Protein AF-A0A7C7FLW4-F1 (afdb_monomer)

Secondary structure (DSSP, 8-state):
--HHHHHHHHHHHHHHHHHHHHHHHHHHHHHHHHHHHHHHHHH--S-HHHHHHHHHHHHHHHHHHHHHTTS--HHHHHHHHHHIIIIIHHHHIIIIIGGGSSS--SS-HHHHHHHHHHHHHHHHHHHHS--------HHHHHHHHHHHHHHHT------

pLDDT: mean 79.93, std 14.04, range [42.31, 95.88]

Structure (mmCIF, N/CA/C/O backbone):
data_AF-A0A7C7FLW4-F1
#
_entry.id   AF-A0A7C7FLW4-F1
#
loop_
_atom_site.group_PDB
_atom_site.id
_atom_site.type_symbol
_atom_site.label_atom_id
_atom_site.label_alt_id
_atom_site.label_comp_id
_atom_site.label_asym_id
_atom_site.label_entity_id
_atom_site.label_seq_id
_atom_site.pdbx_PDB_ins_code
_atom_site.Cartn_x
_atom_site.Cartn_y
_atom_site.Cartn_z
_atom_site.occupancy
_atom_site.B_iso_or_equiv
_atom_site.auth_seq_id
_atom_site.auth_comp_id
_atom_site.auth_asym_id
_atom_site.auth_atom_id
_atom_site.pdbx_PDB_model_num
ATOM 1 N N . MET A 1 1 ? -30.367 21.332 40.350 1.00 50.75 1 MET A N 1
ATOM 2 C CA . MET A 1 1 ? -30.824 20.395 39.294 1.00 50.75 1 MET A CA 1
ATOM 3 C C . MET A 1 1 ? -30.556 20.899 37.856 1.00 50.75 1 MET A C 1
ATOM 5 O O . MET A 1 1 ? -31.100 20.321 36.930 1.00 50.75 1 MET A O 1
ATOM 9 N N . SER A 1 2 ? -29.684 21.900 37.614 1.00 54.72 2 SER A N 1
ATOM 10 C CA . SER A 1 2 ? -29.463 22.492 36.267 1.00 54.72 2 SER A CA 1
ATOM 11 C C . SER A 1 2 ? -28.078 22.248 35.635 1.00 54.72 2 SER A C 1
ATOM 13 O O . SER A 1 2 ? -27.906 22.480 34.443 1.00 54.72 2 SER A O 1
ATOM 15 N N . VAL A 1 3 ? -27.094 21.730 36.380 1.00 55.59 3 VAL A N 1
ATOM 16 C CA . VAL A 1 3 ? -25.702 21.577 35.890 1.00 55.59 3 VAL A CA 1
ATOM 17 C C . VAL A 1 3 ? -25.542 20.401 34.906 1.00 55.59 3 VAL A C 1
ATOM 19 O O . VAL A 1 3 ? -24.670 20.409 34.042 1.00 55.59 3 VAL A O 1
ATOM 22 N N . PHE A 1 4 ? -26.434 19.407 34.962 1.00 53.62 4 PHE A N 1
ATOM 23 C CA . PHE A 1 4 ? -26.351 18.202 34.125 1.00 53.62 4 PHE A CA 1
ATOM 24 C C . PHE A 1 4 ? -26.768 18.428 32.653 1.00 53.62 4 PHE A C 1
ATOM 26 O O . PHE A 1 4 ? -26.371 17.662 31.776 1.00 53.62 4 PHE A O 1
ATOM 33 N N . GLY A 1 5 ? -27.543 19.483 32.363 1.00 55.75 5 GLY A N 1
ATOM 34 C CA . GLY A 1 5 ? -28.019 19.806 31.010 1.00 55.75 5 GLY A CA 1
ATOM 35 C C . GLY A 1 5 ? -26.999 20.559 30.146 1.00 55.75 5 GLY A C 1
ATOM 36 O O . GLY A 1 5 ? -26.876 20.276 28.954 1.00 55.75 5 GLY A O 1
ATOM 37 N N . MET A 1 6 ? -26.210 21.464 30.743 1.00 53.12 6 MET A N 1
ATOM 38 C CA . MET A 1 6 ? -25.204 22.255 30.013 1.00 53.12 6 MET A CA 1
ATOM 39 C C . MET A 1 6 ? -24.022 21.406 29.518 1.00 53.12 6 MET A C 1
ATOM 41 O O . MET A 1 6 ? -23.530 21.636 28.414 1.00 53.12 6 MET A O 1
ATOM 45 N N . ASN A 1 7 ? -23.626 20.362 30.257 1.00 55.28 7 ASN A N 1
ATOM 46 C CA . ASN A 1 7 ? -22.546 19.463 29.829 1.00 55.28 7 ASN A CA 1
ATOM 47 C C . ASN A 1 7 ? -22.904 18.639 28.582 1.00 55.28 7 ASN A C 1
ATOM 49 O O . ASN A 1 7 ? -22.047 18.425 27.725 1.00 55.28 7 ASN A O 1
ATOM 53 N N . LYS A 1 8 ? -24.169 18.221 28.421 1.00 56.94 8 LYS A N 1
ATOM 54 C CA . LYS A 1 8 ? -24.612 17.502 27.212 1.00 56.94 8 LYS A CA 1
ATOM 55 C C . LYS A 1 8 ? -24.652 18.401 25.977 1.00 56.94 8 LYS A C 1
ATOM 57 O O . LYS A 1 8 ? -24.309 17.935 24.897 1.00 56.94 8 LYS A O 1
ATOM 62 N N . LEU A 1 9 ? -25.032 19.671 26.125 1.00 56.62 9 LEU A N 1
ATOM 63 C CA . LEU A 1 9 ? -25.066 20.634 25.016 1.00 56.62 9 LEU A CA 1
ATOM 64 C C . LEU A 1 9 ? -23.656 21.037 24.559 1.00 56.62 9 LEU A C 1
ATOM 66 O O . LEU A 1 9 ? -23.399 21.092 23.358 1.00 56.62 9 LEU A O 1
ATOM 70 N N . SER A 1 10 ? -22.728 21.229 25.502 1.00 58.16 10 SER A N 1
ATOM 71 C CA . SER A 1 10 ? -21.319 21.518 25.199 1.00 58.16 10 SER A CA 1
ATOM 72 C C . SER A 1 10 ? -20.625 20.343 24.493 1.00 58.16 10 SER A C 1
ATOM 74 O O . SER A 1 10 ? -20.007 20.523 23.442 1.00 58.16 10 SER A O 1
ATOM 76 N N . ALA A 1 11 ? -20.824 19.111 24.980 1.00 60.06 11 ALA A N 1
ATOM 77 C CA . ALA A 1 11 ? -20.261 17.912 24.357 1.00 60.06 11 ALA A CA 1
ATOM 78 C C . ALA A 1 11 ? -20.814 17.655 22.942 1.00 60.06 11 ALA A C 1
ATOM 80 O O . ALA A 1 11 ? -20.062 17.275 22.046 1.00 60.06 11 ALA A O 1
ATOM 81 N N . ASN A 1 12 ? -22.109 17.904 22.707 1.00 59.12 12 ASN A N 1
ATOM 82 C CA . ASN A 1 12 ? -22.705 17.756 21.374 1.00 59.12 12 ASN A CA 1
ATOM 83 C C . ASN A 1 12 ? -22.219 18.828 20.386 1.00 59.12 12 ASN A C 1
ATOM 85 O O . ASN A 1 12 ? -22.060 18.544 19.199 1.00 59.12 12 ASN A O 1
ATOM 89 N N . SER A 1 13 ? -21.964 20.047 20.871 1.00 59.75 13 SER A N 1
ATOM 90 C CA . SER A 1 13 ? -21.397 21.134 20.067 1.00 59.75 13 SER A CA 1
ATOM 91 C C . SER A 1 13 ? -19.964 20.815 19.627 1.00 59.75 13 SER A C 1
ATOM 93 O O . SER A 1 13 ? -19.662 20.854 18.435 1.00 59.75 13 SER A O 1
ATOM 95 N N . ALA A 1 14 ? -19.108 20.377 20.557 1.00 60.50 14 ALA A N 1
ATOM 96 C CA . ALA A 1 14 ? -17.731 19.980 20.256 1.00 60.50 14 ALA A CA 1
ATOM 97 C C . ALA A 1 14 ? -17.662 18.802 19.264 1.00 60.50 14 ALA A C 1
ATOM 99 O O . ALA A 1 14 ? -16.849 18.804 18.339 1.00 60.50 14 ALA A O 1
ATOM 100 N N . ASN A 1 15 ? -18.564 17.825 19.400 1.00 59.69 15 ASN A N 1
ATOM 101 C CA . ASN A 1 15 ? -18.629 16.682 18.490 1.00 59.69 15 ASN A CA 1
ATOM 102 C C . ASN A 1 15 ? -19.110 17.088 17.079 1.00 59.69 15 ASN A C 1
ATOM 104 O O . ASN A 1 15 ? -18.602 16.590 16.077 1.00 59.69 15 ASN A O 1
ATOM 108 N N . ARG A 1 16 ? -20.041 18.050 16.973 1.00 58.16 16 ARG A N 1
ATOM 109 C CA . ARG A 1 16 ? -20.475 18.619 15.682 1.00 58.16 16 ARG A CA 1
ATOM 110 C C . ARG A 1 16 ? -19.356 19.368 14.957 1.00 58.16 16 ARG A C 1
ATOM 112 O O . ARG A 1 16 ? -19.230 19.214 13.746 1.00 58.16 16 ARG A O 1
ATOM 119 N N . ILE A 1 17 ? -18.542 20.143 15.671 1.00 60.94 17 ILE A N 1
ATOM 120 C CA . ILE A 1 17 ? -17.438 20.911 15.069 1.00 60.94 17 ILE A CA 1
ATOM 121 C C . ILE A 1 17 ? -16.367 19.966 14.504 1.00 60.94 17 ILE A C 1
ATOM 123 O O . ILE A 1 17 ? -15.956 20.128 13.356 1.00 60.94 17 ILE A O 1
ATOM 127 N N . ASN A 1 18 ? -15.993 18.924 15.252 1.00 60.72 18 ASN A N 1
ATOM 128 C CA . ASN A 1 18 ? -15.019 17.927 14.793 1.00 60.72 18 ASN A CA 1
ATOM 129 C C . ASN A 1 18 ? -15.511 17.129 13.576 1.00 60.72 18 ASN A C 1
ATOM 131 O O . ASN A 1 18 ? -14.738 16.865 12.655 1.00 60.72 18 ASN A O 1
ATOM 135 N N . ASN A 1 19 ? -16.800 16.783 13.538 1.00 59.59 19 ASN A N 1
ATOM 136 C CA . ASN A 1 19 ? -17.380 16.071 12.399 1.00 59.59 19 ASN A CA 1
ATOM 137 C C . ASN A 1 19 ? -17.448 16.957 11.148 1.00 59.59 19 ASN A C 1
ATOM 139 O O . ASN A 1 19 ? -17.111 16.498 10.062 1.00 59.59 19 ASN A O 1
ATOM 143 N N . ASN A 1 20 ? -17.795 18.237 11.290 1.00 60.22 20 ASN A N 1
ATOM 144 C CA . ASN A 1 20 ? -17.839 19.163 10.158 1.00 60.22 20 ASN A CA 1
ATOM 145 C C . ASN A 1 20 ? -16.441 19.460 9.593 1.00 60.22 20 ASN A C 1
ATOM 147 O O . ASN A 1 20 ? -16.280 19.520 8.376 1.00 60.22 20 ASN A O 1
ATOM 151 N N . ALA A 1 21 ? -15.421 19.577 10.450 1.00 59.22 21 ALA A N 1
ATOM 152 C CA . ALA A 1 21 ? -14.033 19.735 10.013 1.00 59.22 21 ALA A CA 1
ATOM 153 C C . ALA A 1 21 ? -13.511 18.487 9.275 1.00 59.22 21 ALA A C 1
ATOM 155 O O . ALA A 1 21 ? -12.848 18.604 8.248 1.00 59.22 21 ALA A O 1
ATOM 156 N N . ALA A 1 22 ? -13.859 17.284 9.746 1.00 59.28 22 ALA A N 1
ATOM 157 C CA . ALA A 1 22 ? -13.489 16.039 9.073 1.00 59.28 22 ALA A CA 1
ATOM 158 C C . ALA A 1 22 ? -14.162 15.889 7.694 1.00 59.28 22 ALA A C 1
ATOM 160 O O . ALA A 1 22 ? -13.523 15.448 6.741 1.00 59.28 22 ALA A O 1
ATOM 161 N N . VAL A 1 23 ? -15.431 16.296 7.567 1.00 60.75 23 VAL A N 1
ATOM 162 C CA . VAL A 1 23 ? -16.173 16.259 6.294 1.00 60.75 23 VAL A CA 1
ATOM 163 C C . VAL A 1 23 ? -15.658 17.306 5.300 1.00 60.75 23 VAL A C 1
ATOM 165 O O . VAL A 1 23 ? -15.606 17.029 4.105 1.00 60.75 23 VAL A O 1
ATOM 168 N N . ALA A 1 24 ? -15.208 18.471 5.772 1.00 61.59 24 ALA A N 1
ATOM 169 C CA . ALA A 1 24 ? -14.647 19.515 4.914 1.00 61.59 24 ALA A CA 1
ATOM 170 C C . ALA A 1 24 ? -13.282 19.144 4.295 1.00 61.59 24 ALA A C 1
ATOM 172 O O . ALA A 1 24 ? -12.973 19.589 3.192 1.00 61.59 24 ALA A O 1
ATOM 173 N N . ASN A 1 25 ? -12.486 18.297 4.958 1.00 66.56 25 ASN A N 1
ATOM 174 C CA . ASN A 1 25 ? -11.151 17.904 4.480 1.00 66.56 25 ASN A CA 1
ATOM 175 C C . ASN A 1 25 ? -11.168 16.727 3.482 1.00 66.56 25 ASN A C 1
ATOM 177 O O . ASN A 1 25 ? -10.236 16.571 2.693 1.00 66.56 25 ASN A O 1
ATOM 181 N N . LEU A 1 26 ? -12.240 15.927 3.466 1.00 69.56 26 LEU A N 1
ATOM 182 C CA . LEU A 1 26 ? -12.446 14.818 2.523 1.00 69.56 26 LEU A CA 1
ATOM 183 C C . LEU A 1 26 ? -12.359 15.216 1.031 1.00 69.56 26 LEU A C 1
ATOM 185 O O . LEU A 1 26 ? -11.622 14.549 0.299 1.00 69.56 26 LEU A O 1
ATOM 189 N N . PRO A 1 27 ? -13.037 16.280 0.544 1.00 80.50 27 PRO A N 1
ATOM 190 C CA . PRO A 1 27 ? -12.949 16.673 -0.864 1.00 80.50 27 PRO A CA 1
ATOM 191 C C . PRO A 1 27 ? -11.551 17.168 -1.256 1.00 80.50 27 PRO A C 1
ATOM 193 O O . PRO A 1 27 ? -11.107 16.912 -2.373 1.00 80.50 27 PRO A O 1
ATOM 196 N N . LEU A 1 28 ? -10.826 17.818 -0.339 1.00 83.56 28 LEU A N 1
ATOM 197 C CA . LEU A 1 28 ? -9.469 18.304 -0.598 1.00 83.56 28 LEU A CA 1
ATOM 198 C C . LEU A 1 28 ? -8.473 17.144 -0.749 1.00 83.56 28 LEU A C 1
ATOM 200 O O . LEU A 1 28 ? -7.709 17.113 -1.711 1.00 83.56 28 LEU A O 1
ATOM 204 N N . ILE A 1 29 ? -8.509 16.162 0.158 1.00 82.62 29 ILE A N 1
ATOM 205 C CA . ILE A 1 29 ? -7.649 14.968 0.085 1.00 82.62 29 ILE A CA 1
ATOM 206 C C . ILE A 1 29 ? -7.949 14.170 -1.193 1.00 82.62 29 ILE A C 1
ATOM 208 O O . ILE A 1 29 ? -7.025 13.711 -1.870 1.00 82.62 29 ILE A O 1
ATOM 212 N N . SER A 1 30 ? -9.228 14.047 -1.563 1.00 85.00 30 SER A N 1
ATOM 213 C CA . SER A 1 30 ? -9.637 13.394 -2.812 1.00 85.00 30 SER A CA 1
ATOM 214 C C . SER A 1 30 ? -9.130 14.134 -4.053 1.00 85.00 30 SER A C 1
ATOM 216 O O . SER A 1 30 ? -8.755 13.498 -5.034 1.00 85.00 30 SER A O 1
ATOM 218 N N . LEU A 1 31 ? -9.101 15.468 -4.028 1.00 87.81 31 LEU A N 1
ATOM 219 C CA . LEU A 1 31 ? -8.584 16.264 -5.139 1.00 87.81 31 LEU A CA 1
ATOM 220 C C . LEU A 1 31 ? -7.065 16.111 -5.275 1.00 87.81 31 LEU A C 1
ATOM 222 O O . LEU A 1 31 ? -6.568 15.879 -6.374 1.00 87.81 31 LEU A O 1
ATOM 226 N N . ILE A 1 32 ? -6.329 16.186 -4.163 1.00 87.81 32 ILE A N 1
ATOM 227 C CA . ILE A 1 32 ? -4.866 16.026 -4.150 1.00 87.81 32 ILE A CA 1
ATOM 228 C C . ILE A 1 32 ? -4.474 14.638 -4.668 1.00 87.81 32 ILE A C 1
ATOM 230 O O . ILE A 1 32 ? -3.596 14.525 -5.520 1.00 87.81 32 ILE A O 1
ATOM 234 N N . THR A 1 33 ? -5.147 13.584 -4.198 1.00 87.94 33 THR A N 1
ATOM 235 C CA . THR A 1 33 ? -4.895 12.209 -4.663 1.00 87.94 33 THR A CA 1
ATOM 236 C C . THR A 1 33 ? -5.197 12.028 -6.148 1.00 87.94 33 THR A C 1
ATOM 238 O O . THR A 1 33 ? -4.412 11.378 -6.841 1.00 87.94 33 THR A O 1
ATOM 241 N N . LEU A 1 34 ? -6.279 12.624 -6.658 1.00 89.94 34 LEU A N 1
ATOM 242 C CA . LEU A 1 34 ? -6.622 12.588 -8.081 1.00 89.94 34 LEU A CA 1
ATOM 243 C C . LEU A 1 34 ? -5.553 13.278 -8.938 1.00 89.94 34 LEU A C 1
ATOM 245 O O . LEU A 1 34 ? -5.068 12.688 -9.902 1.00 89.94 34 LEU A O 1
ATOM 249 N N . LEU A 1 35 ? -5.162 14.503 -8.573 1.00 90.31 35 LEU A N 1
ATOM 250 C CA . LEU A 1 35 ? -4.159 15.277 -9.309 1.00 90.31 35 LEU A CA 1
ATOM 251 C C . LEU A 1 35 ? -2.796 14.584 -9.299 1.00 90.31 35 LEU A C 1
ATOM 253 O O . LEU A 1 35 ? -2.139 14.497 -10.334 1.00 90.31 35 LEU A O 1
ATOM 257 N N . PHE A 1 36 ? -2.397 14.040 -8.150 1.00 89.75 36 PHE A N 1
ATOM 258 C CA . PHE A 1 36 ? -1.156 13.288 -8.022 1.00 89.75 36 PHE A CA 1
ATOM 259 C C . PHE A 1 36 ? -1.167 12.007 -8.869 1.00 89.75 36 PHE A C 1
ATOM 261 O O . PHE A 1 36 ? -0.200 11.719 -9.571 1.00 89.75 36 PHE A O 1
ATOM 268 N N . SER A 1 37 ? -2.281 11.268 -8.863 1.00 89.19 37 SER A N 1
ATOM 269 C CA . SER A 1 37 ? -2.431 10.053 -9.677 1.00 89.19 37 SER A CA 1
ATOM 270 C C . SER A 1 37 ? -2.382 10.363 -11.172 1.00 89.19 37 SER A C 1
ATOM 272 O O . SER A 1 37 ? -1.719 9.651 -11.922 1.00 89.19 37 SER A O 1
ATOM 274 N N . LEU A 1 38 ? -3.031 11.449 -11.605 1.00 89.56 38 LEU A N 1
ATOM 275 C CA . LEU A 1 38 ? -2.989 11.912 -12.992 1.00 89.56 38 LEU A CA 1
ATOM 276 C C . LEU A 1 38 ? -1.566 12.302 -13.407 1.00 89.56 38 LEU A C 1
ATOM 278 O O . LEU A 1 38 ? -1.117 11.927 -14.488 1.00 89.56 38 LEU A O 1
ATOM 282 N N . TRP A 1 39 ? -0.843 13.013 -12.538 1.00 91.56 39 TRP A N 1
ATOM 283 C CA . TRP A 1 39 ? 0.542 13.401 -12.790 1.00 91.56 39 TRP A CA 1
ATOM 284 C C . TRP A 1 39 ? 1.455 12.179 -12.960 1.00 91.56 39 TRP A C 1
ATOM 286 O O . TRP A 1 39 ? 2.166 12.091 -13.959 1.00 91.56 39 TRP A O 1
ATOM 296 N N . ILE A 1 40 ? 1.375 11.190 -12.061 1.00 88.62 40 ILE A N 1
ATOM 297 C CA . ILE A 1 40 ? 2.135 9.936 -12.208 1.00 88.62 40 ILE A CA 1
ATOM 298 C C . ILE A 1 40 ? 1.776 9.228 -13.515 1.00 88.62 40 ILE A C 1
ATOM 300 O O . ILE A 1 40 ? 2.653 8.728 -14.217 1.00 88.62 40 ILE A O 1
ATOM 304 N N . PHE A 1 41 ? 0.489 9.169 -13.856 1.00 88.25 41 PHE A N 1
ATOM 305 C CA . PHE A 1 41 ? 0.049 8.440 -15.038 1.00 88.25 41 PHE A CA 1
ATOM 306 C C . PHE A 1 41 ? 0.600 9.044 -16.334 1.00 88.25 41 PHE A C 1
ATOM 308 O O . PHE A 1 41 ? 1.022 8.290 -17.210 1.00 88.25 41 PHE A O 1
ATOM 315 N N . LEU A 1 42 ? 0.624 10.378 -16.428 1.00 86.56 42 LEU A N 1
ATOM 316 C CA . LEU A 1 42 ? 1.023 11.110 -17.631 1.00 86.56 42 LEU A CA 1
ATOM 317 C C . LEU A 1 42 ? 2.538 11.292 -17.784 1.00 86.56 42 LEU A C 1
ATOM 319 O O . LEU A 1 42 ? 3.020 11.297 -18.911 1.00 86.56 42 LEU A O 1
ATOM 323 N N . PHE A 1 43 ? 3.276 11.474 -16.685 1.00 88.12 43 PHE A N 1
ATOM 324 C CA . PHE A 1 43 ? 4.677 11.916 -16.746 1.00 88.12 43 PHE A CA 1
ATOM 325 C C . PHE A 1 43 ? 5.704 10.849 -16.369 1.00 88.12 43 PHE A C 1
ATOM 327 O O . PHE A 1 43 ? 6.892 11.054 -16.604 1.00 88.12 43 PHE A O 1
ATOM 334 N N . VAL A 1 44 ? 5.281 9.727 -15.785 1.00 86.12 44 VAL A N 1
ATOM 335 C CA . VAL A 1 44 ? 6.197 8.683 -15.313 1.00 86.12 44 VAL A CA 1
ATOM 336 C C . VAL A 1 44 ? 6.064 7.460 -16.211 1.00 86.12 44 VAL A C 1
ATOM 338 O O . VAL A 1 44 ? 5.011 6.827 -16.225 1.00 86.12 44 VAL A O 1
ATOM 341 N N . ASP A 1 45 ? 7.112 7.114 -16.956 1.00 86.81 45 ASP A N 1
ATOM 342 C CA . ASP A 1 45 ? 7.125 5.945 -17.843 1.00 86.81 45 ASP A CA 1
ATOM 343 C C . ASP A 1 45 ? 7.693 4.717 -17.120 1.00 86.81 45 ASP A C 1
ATOM 345 O O . ASP A 1 45 ? 8.861 4.372 -17.248 1.00 86.81 45 ASP A O 1
ATOM 349 N N . ILE A 1 46 ? 6.859 4.113 -16.272 1.00 87.75 46 ILE A N 1
ATOM 350 C CA . ILE A 1 46 ? 7.165 2.885 -15.525 1.00 87.75 46 ILE A CA 1
ATOM 351 C C . ILE A 1 46 ? 6.033 1.877 -15.696 1.00 87.75 46 ILE A C 1
ATOM 353 O O . ILE A 1 46 ? 4.936 2.223 -16.157 1.00 87.75 46 ILE A O 1
ATOM 357 N N . TYR A 1 47 ? 6.264 0.642 -15.254 1.00 89.94 47 TYR A N 1
ATOM 358 C CA . TYR A 1 47 ? 5.270 -0.418 -15.318 1.00 89.94 47 TYR A CA 1
ATOM 359 C C . TYR A 1 47 ? 3.937 -0.014 -14.661 1.00 89.94 47 TYR A C 1
ATOM 361 O O . TYR A 1 47 ? 3.886 0.588 -13.585 1.00 89.94 47 TYR A O 1
ATOM 369 N N . ILE A 1 48 ? 2.820 -0.336 -15.321 1.00 90.00 48 ILE A N 1
ATOM 370 C CA . ILE A 1 48 ? 1.488 0.158 -14.941 1.00 90.00 48 ILE A CA 1
ATOM 371 C C . ILE A 1 48 ? 1.081 -0.262 -13.521 1.00 90.00 48 ILE A C 1
ATOM 373 O O . ILE A 1 48 ? 0.490 0.527 -12.782 1.00 90.00 48 ILE A O 1
ATOM 377 N N . ILE A 1 49 ? 1.442 -1.479 -13.110 1.00 91.12 49 ILE A N 1
ATOM 378 C CA . ILE A 1 49 ? 1.115 -2.015 -11.784 1.00 91.12 49 ILE A CA 1
ATOM 379 C C . ILE A 1 49 ? 1.993 -1.357 -10.709 1.00 91.12 49 ILE A C 1
ATOM 381 O O . ILE A 1 49 ? 1.503 -1.057 -9.618 1.00 91.12 49 ILE A O 1
ATOM 385 N N . SER A 1 50 ? 3.232 -0.986 -11.042 1.00 92.06 50 SER A N 1
ATOM 386 C CA . SER A 1 50 ? 4.096 -0.166 -10.182 1.00 92.06 50 SER A CA 1
ATOM 387 C C . SER A 1 50 ? 3.472 1.201 -9.900 1.00 92.06 50 SER A C 1
ATOM 389 O O . SER A 1 50 ? 3.436 1.637 -8.746 1.00 92.06 50 SER A O 1
ATOM 391 N N . LYS A 1 51 ? 2.881 1.851 -10.918 1.00 92.56 51 LYS A N 1
ATOM 392 C CA . LYS A 1 51 ? 2.140 3.115 -10.733 1.00 92.56 51 LYS A CA 1
ATOM 393 C C . LYS A 1 51 ? 0.986 2.945 -9.745 1.00 92.56 51 LYS A C 1
ATOM 395 O O . LYS A 1 51 ? 0.825 3.772 -8.849 1.00 92.56 51 LYS A O 1
ATOM 400 N N . LEU A 1 52 ? 0.207 1.867 -9.872 1.00 91.62 52 LEU A N 1
ATOM 401 C CA . LEU A 1 52 ? -0.900 1.572 -8.954 1.00 91.62 52 LEU A CA 1
ATOM 402 C C . LEU A 1 52 ? -0.415 1.375 -7.515 1.00 91.62 52 LEU A C 1
ATOM 404 O O . LEU A 1 52 ? -1.020 1.914 -6.587 1.00 91.62 52 LEU A O 1
ATOM 408 N N . GLY A 1 53 ? 0.690 0.656 -7.323 1.00 92.56 53 GLY A N 1
ATOM 409 C CA . GLY A 1 53 ? 1.294 0.468 -6.007 1.00 92.56 53 GLY A CA 1
ATOM 410 C C . GLY A 1 53 ? 1.770 1.783 -5.373 1.00 92.56 53 GLY A C 1
ATOM 411 O O . GLY A 1 53 ? 1.516 2.024 -4.191 1.00 92.56 53 GLY A O 1
ATOM 412 N N . ILE A 1 54 ? 2.381 2.681 -6.155 1.00 92.69 54 ILE A N 1
ATOM 413 C CA . ILE A 1 54 ? 2.790 4.017 -5.684 1.00 92.69 54 ILE A CA 1
ATOM 414 C C . ILE A 1 54 ? 1.569 4.871 -5.323 1.00 92.69 54 ILE A C 1
ATOM 416 O O . ILE A 1 54 ? 1.544 5.493 -4.259 1.00 92.69 54 ILE A O 1
ATOM 420 N N . ILE A 1 55 ? 0.531 4.878 -6.164 1.00 92.06 55 ILE A N 1
ATOM 421 C CA . ILE A 1 55 ? -0.725 5.588 -5.883 1.00 92.06 55 ILE A CA 1
ATOM 422 C C . ILE A 1 55 ? -1.341 5.074 -4.575 1.00 92.06 55 ILE A C 1
ATOM 424 O O . ILE A 1 55 ? -1.714 5.868 -3.708 1.00 92.06 55 ILE A O 1
ATOM 428 N N . LEU A 1 56 ? -1.384 3.753 -4.383 1.00 92.00 56 LEU A N 1
ATOM 429 C CA . LEU A 1 56 ? -1.879 3.132 -3.155 1.00 92.00 56 LEU A CA 1
ATOM 430 C C . LEU A 1 56 ? -1.049 3.538 -1.925 1.00 92.00 56 LEU A C 1
ATOM 432 O O . LEU A 1 56 ? -1.615 3.788 -0.855 1.00 92.00 56 LEU A O 1
ATOM 436 N N . CYS A 1 57 ? 0.274 3.647 -2.074 1.00 94.12 57 CYS A N 1
ATOM 437 C CA . CYS A 1 57 ? 1.174 4.142 -1.032 1.00 94.12 57 CYS A CA 1
ATOM 438 C C . CYS A 1 57 ? 0.824 5.575 -0.627 1.00 94.12 57 CYS A C 1
ATOM 440 O O . CYS A 1 57 ? 0.684 5.854 0.563 1.00 94.12 57 CYS A O 1
ATOM 442 N N . VAL A 1 58 ? 0.612 6.472 -1.592 1.00 92.31 58 VAL A N 1
ATOM 443 C CA . VAL A 1 58 ? 0.262 7.874 -1.312 1.00 92.31 58 VAL A CA 1
ATOM 444 C C . VAL A 1 58 ? -1.119 8.005 -0.679 1.00 92.31 58 VAL A C 1
ATOM 446 O O . VAL A 1 58 ? -1.271 8.736 0.298 1.00 92.31 58 VAL A O 1
ATOM 449 N N . ILE A 1 59 ? -2.113 7.253 -1.157 1.00 91.31 59 ILE A N 1
ATOM 450 C CA . ILE A 1 59 ? -3.444 7.220 -0.533 1.00 91.31 59 ILE A CA 1
ATOM 451 C C . ILE A 1 59 ? -3.330 6.770 0.929 1.00 91.31 59 ILE A C 1
ATOM 453 O O . ILE A 1 59 ? -3.918 7.385 1.820 1.00 91.31 59 ILE A O 1
ATOM 457 N N . THR A 1 60 ? -2.547 5.723 1.194 1.00 92.12 60 THR A N 1
ATOM 458 C CA . THR A 1 60 ? -2.345 5.202 2.552 1.00 92.12 60 THR A CA 1
ATOM 459 C C . THR A 1 60 ? -1.586 6.199 3.428 1.00 92.12 60 THR A C 1
ATOM 461 O O . THR A 1 60 ? -1.970 6.397 4.578 1.00 92.12 60 THR A O 1
ATOM 464 N N . ALA A 1 61 ? -0.577 6.887 2.889 1.00 92.56 61 ALA A N 1
ATOM 465 C CA . ALA A 1 61 ? 0.168 7.930 3.592 1.00 92.56 61 ALA A CA 1
ATOM 466 C C . ALA A 1 61 ? -0.736 9.103 3.997 1.00 92.56 61 ALA A C 1
ATOM 468 O O . ALA A 1 61 ? -0.707 9.543 5.144 1.00 92.56 61 ALA A O 1
ATOM 469 N N . LEU A 1 62 ? -1.593 9.575 3.090 1.00 90.75 62 LEU A N 1
ATOM 470 C CA . LEU A 1 62 ? -2.531 10.661 3.383 1.00 90.75 62 LEU A CA 1
ATOM 471 C C . LEU A 1 62 ? -3.570 10.250 4.430 1.00 90.75 62 LEU A C 1
ATOM 473 O O . LEU A 1 62 ? -3.841 11.014 5.355 1.00 90.75 62 LEU A O 1
ATOM 477 N N . LYS A 1 63 ? -4.102 9.024 4.342 1.00 88.44 63 LYS A N 1
ATOM 478 C CA . LYS A 1 63 ? -4.995 8.476 5.376 1.00 88.44 63 LYS A CA 1
ATOM 479 C C . LYS A 1 63 ? -4.295 8.348 6.725 1.00 88.44 63 LYS A C 1
ATOM 481 O O . LYS A 1 63 ? -4.890 8.669 7.748 1.00 88.44 63 LYS A O 1
ATOM 486 N N . PHE A 1 64 ? -3.045 7.894 6.734 1.00 91.44 64 PHE A N 1
ATOM 487 C CA . PHE A 1 64 ? -2.236 7.817 7.944 1.00 91.44 64 PHE A CA 1
ATOM 488 C C . PHE A 1 64 ? -2.104 9.201 8.593 1.00 91.44 64 PHE A C 1
ATOM 490 O O . PHE A 1 64 ? -2.402 9.335 9.776 1.00 91.44 64 PHE A O 1
ATOM 497 N N . VAL A 1 65 ? -1.759 10.236 7.817 1.00 90.19 65 VAL A N 1
ATOM 498 C CA . VAL A 1 65 ? -1.620 11.620 8.305 1.00 90.19 65 VAL A CA 1
ATOM 499 C C . VAL A 1 65 ? -2.939 12.187 8.846 1.00 90.19 65 VAL A C 1
ATOM 501 O O . VAL A 1 65 ? -2.926 12.792 9.916 1.00 90.19 65 VAL A O 1
ATOM 504 N N . ASP A 1 66 ? -4.078 11.962 8.181 1.00 86.50 66 ASP A N 1
ATOM 505 C CA . ASP A 1 66 ? -5.391 12.443 8.663 1.00 86.50 66 ASP A CA 1
ATOM 506 C C . ASP A 1 66 ? -5.780 11.843 10.030 1.00 86.50 66 ASP A C 1
ATOM 508 O O . ASP A 1 66 ? -6.409 12.499 10.872 1.00 86.50 66 ASP A O 1
ATOM 512 N N . VAL A 1 67 ? -5.369 10.599 10.289 1.00 86.94 67 VAL A N 1
ATOM 513 C CA . VAL A 1 67 ? -5.659 9.903 11.551 1.00 86.94 67 VAL A CA 1
ATOM 514 C C . VAL A 1 67 ? -4.603 10.180 12.630 1.00 86.94 67 VAL A C 1
ATOM 516 O O . VAL A 1 67 ? -4.929 10.106 13.818 1.00 86.94 67 VAL A O 1
ATOM 519 N N . LEU A 1 68 ? -3.378 10.561 12.248 1.00 86.38 68 LEU A N 1
ATOM 520 C CA . LEU A 1 68 ? -2.216 10.715 13.135 1.00 86.38 68 LEU A CA 1
ATOM 521 C C . LEU A 1 68 ? -2.427 11.723 14.279 1.00 86.38 68 LEU A C 1
ATOM 523 O O . LEU A 1 68 ? -1.785 11.620 15.319 1.00 86.38 68 LEU A O 1
ATOM 527 N N . GLY A 1 69 ? -3.357 12.668 14.127 1.00 80.69 69 GLY A N 1
ATOM 528 C CA . GLY A 1 69 ? -3.717 13.620 15.185 1.00 80.69 69 GLY A CA 1
ATOM 529 C C . GLY A 1 69 ? -4.777 13.131 16.181 1.00 80.69 69 GLY A C 1
ATOM 530 O O . GLY A 1 69 ? -5.006 13.790 17.191 1.00 80.69 69 GLY A O 1
ATOM 531 N N . ARG A 1 70 ? -5.462 12.013 15.906 1.00 85.75 70 ARG A N 1
ATOM 532 C CA . ARG A 1 70 ? -6.637 11.556 16.678 1.00 85.75 70 ARG A CA 1
ATOM 533 C C . ARG A 1 70 ? -6.406 10.227 17.390 1.00 85.75 70 ARG A C 1
ATOM 535 O O . ARG A 1 70 ? -6.959 9.999 18.462 1.00 85.75 70 ARG A O 1
ATOM 542 N N . ALA A 1 71 ? -5.621 9.344 16.787 1.00 88.06 71 ALA A N 1
ATOM 543 C CA . ALA A 1 71 ? -5.271 8.037 17.326 1.00 88.06 71 ALA A CA 1
ATOM 544 C C . ALA A 1 71 ? -3.899 7.618 16.788 1.00 88.06 71 ALA A C 1
ATOM 546 O O . ALA A 1 71 ? -3.341 8.287 15.927 1.00 88.06 71 ALA A O 1
ATOM 547 N N . ILE A 1 72 ? -3.371 6.491 17.267 1.00 86.62 72 ILE A N 1
ATOM 548 C CA . ILE A 1 72 ? -2.220 5.836 16.639 1.00 86.62 72 ILE A CA 1
ATOM 549 C C . ILE A 1 72 ? -2.774 4.862 15.585 1.00 86.62 72 ILE A C 1
ATOM 551 O O . ILE A 1 72 ? -3.273 3.796 15.963 1.00 86.62 72 ILE A O 1
ATOM 555 N N . PRO A 1 73 ? -2.739 5.196 14.280 1.00 88.62 73 PRO A N 1
ATOM 556 C CA . PRO A 1 73 ? -3.260 4.335 13.220 1.00 88.62 73 PRO A CA 1
ATOM 557 C C . PRO A 1 73 ? -2.283 3.188 12.920 1.00 88.62 73 PRO A C 1
ATOM 559 O O . PRO A 1 73 ? -1.562 3.191 11.924 1.00 88.62 73 PRO A O 1
ATOM 562 N N . ILE A 1 74 ? -2.230 2.192 13.814 1.00 90.50 74 ILE A N 1
ATOM 563 C CA . ILE A 1 74 ? -1.307 1.046 13.705 1.00 90.50 74 ILE A CA 1
ATOM 564 C C . ILE A 1 74 ? -1.521 0.292 12.385 1.00 90.50 74 ILE A C 1
ATOM 566 O O . ILE A 1 74 ? -0.564 -0.188 11.784 1.00 90.50 74 ILE A O 1
ATOM 570 N N . ARG A 1 75 ? -2.770 0.196 11.912 1.00 90.06 75 ARG A N 1
ATOM 571 C CA . ARG A 1 75 ? -3.094 -0.548 10.689 1.00 90.06 75 ARG A CA 1
ATOM 572 C C . ARG A 1 75 ? -2.533 0.150 9.458 1.00 90.06 75 ARG A C 1
ATOM 574 O O . ARG A 1 75 ? -1.840 -0.469 8.661 1.00 90.06 75 ARG A O 1
ATOM 581 N N . GLU A 1 76 ? -2.800 1.443 9.338 1.00 91.50 76 GLU A N 1
ATOM 582 C CA . GLU A 1 76 ? -2.331 2.277 8.238 1.00 91.50 76 GLU A CA 1
ATOM 583 C C . GLU A 1 76 ? -0.804 2.380 8.253 1.00 91.50 76 GLU A C 1
A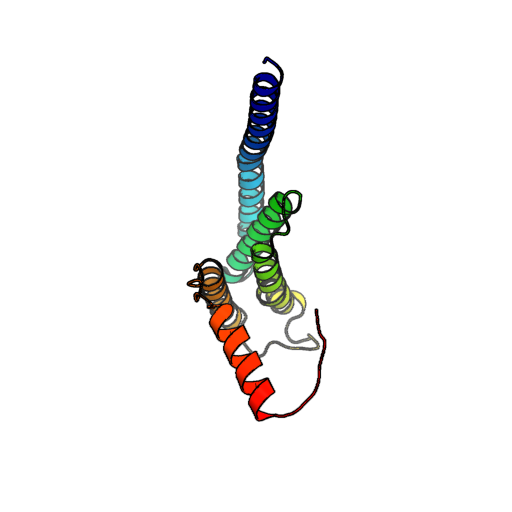TOM 585 O O . GLU A 1 76 ? -0.194 2.340 7.191 1.00 91.50 76 GLU A O 1
ATOM 590 N N . LEU A 1 77 ? -0.180 2.420 9.437 1.00 93.25 77 LEU A N 1
ATOM 591 C CA . LEU A 1 77 ? 1.276 2.397 9.577 1.00 93.25 77 LEU A CA 1
ATOM 592 C C . LEU A 1 77 ? 1.889 1.113 9.005 1.00 93.25 77 LEU A C 1
ATOM 594 O O . LEU A 1 77 ? 2.851 1.187 8.248 1.00 93.25 77 LEU A O 1
ATOM 598 N N . ILE A 1 78 ? 1.335 -0.058 9.341 1.00 93.75 78 ILE A N 1
ATOM 599 C CA . ILE A 1 78 ? 1.830 -1.345 8.826 1.00 93.75 78 ILE A CA 1
ATOM 600 C C . ILE A 1 78 ? 1.717 -1.381 7.301 1.00 93.75 78 ILE A C 1
ATOM 602 O O . ILE A 1 78 ? 2.687 -1.711 6.623 1.00 93.75 78 ILE A O 1
ATOM 606 N N . VAL A 1 79 ? 0.558 -1.001 6.757 1.00 94.44 79 VAL A N 1
ATOM 607 C CA . VAL A 1 79 ? 0.335 -0.987 5.303 1.00 94.44 79 VAL A CA 1
ATOM 608 C C . VAL A 1 79 ? 1.273 0.006 4.614 1.00 94.44 79 VAL A C 1
ATOM 610 O O . VAL A 1 79 ? 1.836 -0.312 3.568 1.00 94.44 79 VAL A O 1
ATOM 613 N N . LEU A 1 80 ? 1.498 1.177 5.212 1.00 95.12 80 LEU A N 1
ATOM 614 C CA . LEU A 1 80 ? 2.417 2.183 4.689 1.00 95.12 80 LEU A CA 1
ATOM 615 C C . LEU A 1 80 ? 3.859 1.669 4.650 1.00 95.12 80 LEU A C 1
ATOM 617 O O . LEU A 1 80 ? 4.523 1.807 3.628 1.00 95.12 80 LEU A O 1
ATOM 621 N N . LEU A 1 81 ? 4.332 1.048 5.733 1.00 95.50 81 LEU A N 1
ATOM 622 C CA . LEU A 1 81 ? 5.674 0.464 5.785 1.00 95.50 81 LEU A CA 1
ATOM 623 C C . LEU A 1 81 ? 5.836 -0.663 4.761 1.00 95.50 81 LEU A C 1
ATOM 625 O O . LEU A 1 81 ? 6.857 -0.713 4.078 1.00 95.50 81 LEU A O 1
ATOM 629 N N . MET A 1 82 ? 4.820 -1.517 4.603 1.00 95.31 82 MET A N 1
ATOM 630 C CA . MET A 1 82 ? 4.820 -2.566 3.582 1.00 95.31 82 MET A CA 1
ATOM 631 C C . MET A 1 82 ? 4.915 -1.987 2.169 1.00 95.31 82 MET A C 1
ATOM 633 O O . MET A 1 82 ? 5.756 -2.427 1.393 1.00 95.31 82 MET A O 1
ATOM 637 N N . LEU A 1 83 ? 4.094 -0.989 1.831 1.00 95.88 83 LEU A N 1
ATOM 638 C CA . LEU A 1 83 ? 4.123 -0.349 0.512 1.00 95.88 83 LEU A CA 1
ATOM 639 C C . LEU A 1 83 ? 5.454 0.366 0.258 1.00 95.88 83 LEU A C 1
ATOM 641 O O . LEU A 1 83 ? 6.007 0.273 -0.835 1.00 95.88 83 LEU A O 1
ATOM 645 N N . LEU A 1 84 ? 6.012 1.031 1.270 1.00 95.38 84 LEU A N 1
ATOM 646 C CA . LEU A 1 84 ? 7.290 1.721 1.139 1.00 95.38 84 LEU A CA 1
ATOM 647 C C . LEU A 1 84 ? 8.443 0.739 0.873 1.00 95.38 84 LEU A C 1
ATOM 649 O O . LEU A 1 84 ? 9.253 0.966 -0.024 1.00 95.38 84 LEU A O 1
ATOM 653 N N . GLN A 1 85 ? 8.506 -0.361 1.625 1.00 94.69 85 GLN A N 1
ATOM 654 C CA . GLN A 1 85 ? 9.605 -1.326 1.536 1.00 94.69 85 GLN A CA 1
ATOM 655 C C . GLN A 1 85 ? 9.471 -2.299 0.363 1.00 94.69 85 GLN A C 1
ATOM 657 O O . GLN A 1 85 ? 10.482 -2.672 -0.219 1.00 94.69 85 GLN A O 1
ATOM 662 N N . LEU A 1 86 ? 8.252 -2.720 0.020 1.00 94.62 86 LEU A N 1
ATOM 663 C CA . LEU A 1 86 ? 8.015 -3.768 -0.979 1.00 94.62 86 LEU A CA 1
ATOM 664 C C . LEU A 1 86 ? 7.588 -3.224 -2.346 1.00 94.62 86 LEU A C 1
ATOM 666 O O . LEU A 1 86 ? 7.666 -3.946 -3.330 1.00 94.62 86 LEU A O 1
ATOM 670 N N . VAL A 1 87 ? 7.145 -1.968 -2.437 1.00 94.56 87 VAL A N 1
ATOM 671 C CA . VAL A 1 87 ? 6.795 -1.345 -3.724 1.00 94.56 87 VAL A CA 1
ATOM 672 C C . VAL A 1 87 ? 7.743 -0.201 -4.029 1.00 94.56 87 VAL A C 1
ATOM 674 O O . VAL A 1 87 ? 8.484 -0.268 -5.001 1.00 94.56 87 VAL A O 1
ATOM 677 N N . VAL A 1 88 ? 7.758 0.844 -3.199 1.00 93.19 88 VAL A N 1
ATOM 678 C CA . VAL A 1 88 ? 8.477 2.083 -3.534 1.00 93.19 88 VAL A CA 1
ATOM 679 C C . VAL A 1 88 ? 9.979 1.836 -3.673 1.00 93.19 88 VAL A C 1
ATOM 681 O O . VAL A 1 88 ? 10.558 2.217 -4.687 1.00 93.19 88 VAL A O 1
ATOM 684 N N . ALA A 1 89 ? 10.609 1.169 -2.704 1.00 91.75 89 ALA A N 1
ATOM 685 C CA . ALA A 1 89 ? 12.042 0.886 -2.768 1.00 91.75 89 ALA A CA 1
ATOM 686 C C . ALA A 1 89 ? 12.432 0.007 -3.985 1.00 91.75 89 ALA A C 1
ATOM 688 O O . ALA A 1 89 ? 13.326 0.414 -4.729 1.00 91.75 89 ALA A O 1
ATOM 689 N N . PRO A 1 90 ? 11.755 -1.123 -4.269 1.00 90.75 90 PRO A N 1
ATOM 690 C CA . PRO A 1 90 ? 11.980 -1.909 -5.484 1.00 90.75 90 PRO A CA 1
ATOM 691 C C . PRO A 1 90 ? 11.770 -1.143 -6.786 1.00 90.75 90 PRO A C 1
ATO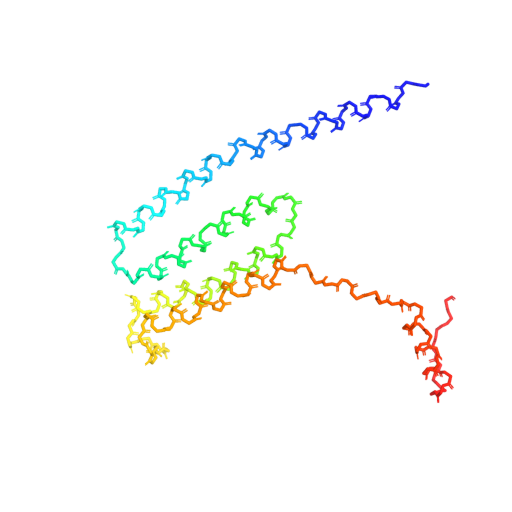M 693 O O . PRO A 1 90 ? 12.611 -1.239 -7.673 1.00 90.75 90 PRO A O 1
ATOM 696 N N . VAL A 1 91 ? 10.701 -0.350 -6.906 1.00 91.12 91 VAL A N 1
ATOM 697 C CA . VAL A 1 91 ? 10.442 0.446 -8.119 1.00 91.12 91 VAL A CA 1
ATOM 698 C C . VAL A 1 91 ? 11.571 1.446 -8.360 1.00 91.12 91 VAL A C 1
ATOM 700 O O . VAL A 1 91 ? 12.021 1.593 -9.496 1.00 91.12 91 VAL A O 1
ATOM 703 N N . ILE A 1 92 ? 12.080 2.085 -7.301 1.00 89.75 92 ILE A N 1
ATOM 704 C CA . ILE A 1 92 ? 13.264 2.946 -7.400 1.00 89.75 92 ILE A CA 1
ATOM 705 C C . ILE A 1 92 ? 14.482 2.120 -7.838 1.00 89.75 92 ILE A C 1
ATOM 707 O O . ILE A 1 92 ? 15.213 2.548 -8.726 1.00 89.75 92 ILE A O 1
ATOM 711 N N . SER A 1 93 ? 14.689 0.935 -7.257 1.00 89.31 93 SER A N 1
ATOM 712 C CA . SER A 1 93 ? 15.795 0.043 -7.625 1.00 89.31 93 SER A CA 1
ATOM 713 C C . SER A 1 93 ? 15.781 -0.318 -9.111 1.00 89.31 93 SER A C 1
ATOM 715 O O . SER A 1 93 ? 16.798 -0.148 -9.781 1.00 89.31 93 SER A O 1
ATOM 717 N N . TYR A 1 94 ? 14.633 -0.748 -9.638 1.00 88.81 94 TYR A N 1
ATOM 718 C CA . TYR A 1 94 ? 14.486 -1.124 -11.046 1.00 88.81 94 TYR A CA 1
ATOM 719 C C . TYR A 1 94 ? 14.719 0.051 -11.995 1.00 88.81 94 TYR A C 1
ATOM 721 O O . TYR A 1 94 ? 15.418 -0.103 -12.993 1.00 88.81 94 TYR A O 1
ATOM 729 N N . ASN A 1 95 ? 14.172 1.225 -11.673 1.00 87.75 95 ASN A N 1
ATOM 730 C CA . ASN A 1 95 ? 14.130 2.344 -12.614 1.00 87.75 95 ASN A CA 1
ATOM 731 C C . ASN A 1 95 ? 15.332 3.296 -12.515 1.00 87.75 95 ASN A C 1
ATOM 733 O O . ASN A 1 95 ? 15.636 3.979 -13.488 1.00 87.75 95 ASN A O 1
ATOM 737 N N . TYR A 1 96 ? 16.020 3.356 -11.368 1.00 84.50 96 TYR A N 1
ATOM 738 C CA . TYR A 1 96 ? 17.122 4.306 -11.153 1.00 84.50 96 TYR A CA 1
ATOM 739 C C . TYR A 1 96 ? 18.491 3.659 -10.959 1.00 84.50 96 TYR A C 1
ATOM 741 O O . TYR A 1 96 ? 19.492 4.276 -11.314 1.00 84.50 96 TYR A O 1
ATOM 749 N N . PHE A 1 97 ? 18.558 2.454 -10.391 1.00 80.88 97 PHE A N 1
ATOM 750 C CA . PHE A 1 97 ? 19.838 1.809 -10.076 1.00 80.88 97 PHE A CA 1
ATOM 751 C C . PHE A 1 97 ? 20.196 0.674 -11.043 1.00 80.88 97 PHE A C 1
ATOM 753 O O . PHE A 1 97 ? 21.373 0.340 -11.179 1.00 80.88 97 PHE A O 1
ATOM 760 N N . GLY A 1 98 ? 19.209 0.112 -11.750 1.00 68.88 98 GLY A N 1
ATOM 761 C CA . GLY A 1 98 ? 19.421 -0.956 -12.726 1.00 68.88 98 GLY A CA 1
ATOM 762 C C . GLY A 1 98 ? 20.206 -2.146 -12.154 1.00 68.88 98 GLY A C 1
ATOM 763 O O . GLY A 1 98 ? 20.188 -2.412 -10.949 1.00 68.88 98 GLY A O 1
ATOM 764 N N . ASN A 1 99 ? 20.937 -2.849 -13.024 1.00 65.06 99 ASN A N 1
ATOM 765 C CA . ASN A 1 99 ? 21.784 -3.988 -12.637 1.00 65.06 99 ASN A CA 1
ATOM 766 C C . ASN A 1 99 ? 23.126 -3.582 -12.005 1.00 65.06 99 ASN A C 1
ATOM 768 O O . ASN A 1 99 ? 23.881 -4.453 -11.583 1.00 65.06 99 ASN A O 1
ATOM 772 N N . GLU A 1 100 ? 23.432 -2.285 -11.930 1.00 67.38 100 GLU A N 1
ATOM 773 C CA . GLU A 1 100 ? 24.648 -1.777 -11.276 1.00 67.38 100 GLU A CA 1
ATOM 774 C C . GLU A 1 100 ? 24.447 -1.510 -9.775 1.00 67.38 100 GLU A C 1
ATOM 776 O O . GLU A 1 100 ? 25.370 -1.101 -9.069 1.00 67.38 100 GLU A O 1
ATOM 781 N N . SER A 1 101 ? 23.241 -1.770 -9.262 1.00 67.38 101 SER A N 1
ATOM 782 C CA . SER A 1 101 ? 22.960 -1.788 -7.831 1.00 67.38 101 SER A CA 1
ATOM 783 C C . SER A 1 101 ? 23.840 -2.811 -7.106 1.00 67.38 101 SER A C 1
ATOM 785 O O . SER A 1 101 ? 24.053 -3.923 -7.584 1.00 67.38 101 SER A O 1
ATOM 787 N N . TYR A 1 102 ? 24.266 -2.474 -5.883 1.00 70.69 102 TYR A N 1
ATOM 788 C CA . TYR A 1 102 ? 24.950 -3.407 -4.974 1.00 70.69 102 TYR A CA 1
ATOM 789 C C . TYR A 1 102 ? 24.110 -4.666 -4.684 1.00 70.69 102 TYR A C 1
ATOM 791 O O . TYR A 1 102 ? 24.646 -5.715 -4.334 1.00 70.69 102 TYR A O 1
ATOM 799 N N . TYR A 1 103 ? 22.790 -4.551 -4.851 1.00 72.19 103 TYR A N 1
ATOM 800 C CA . TYR A 1 103 ? 21.831 -5.645 -4.791 1.00 72.19 103 TYR A CA 1
ATOM 801 C C . TYR A 1 103 ? 21.014 -5.646 -6.089 1.00 72.19 103 TYR A C 1
ATOM 803 O O . TYR A 1 103 ? 19.975 -4.977 -6.149 1.00 72.19 103 TYR A O 1
ATOM 811 N N . PRO A 1 104 ? 21.499 -6.316 -7.150 1.00 76.69 104 PRO A N 1
ATOM 812 C CA . PRO A 1 104 ? 20.758 -6.415 -8.395 1.00 76.69 104 PRO A CA 1
ATOM 813 C C . PRO A 1 104 ? 19.512 -7.276 -8.183 1.00 76.69 104 PRO A C 1
ATOM 815 O O . PRO A 1 104 ? 19.524 -8.268 -7.453 1.00 76.69 104 PRO A O 1
ATOM 818 N N . MET A 1 105 ? 18.424 -6.876 -8.828 1.00 81.56 105 MET A N 1
ATOM 819 C CA . MET A 1 105 ? 17.188 -7.643 -8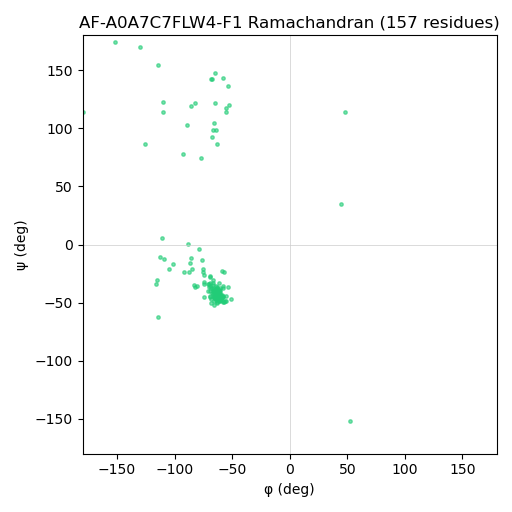.833 1.00 81.56 105 MET A CA 1
ATOM 820 C C . MET A 1 105 ? 17.263 -8.684 -9.951 1.00 81.56 105 MET A C 1
ATOM 822 O O . MET A 1 105 ? 17.400 -8.332 -11.117 1.00 81.56 105 MET A O 1
ATOM 826 N N . GLU A 1 106 ? 17.186 -9.966 -9.597 1.00 85.31 106 GLU A N 1
ATOM 827 C CA . GLU A 1 106 ? 17.348 -11.076 -10.554 1.00 85.31 106 GLU A CA 1
ATOM 828 C C . GLU A 1 106 ? 16.123 -11.307 -11.453 1.00 85.31 106 GLU A C 1
ATOM 830 O O . GLU A 1 106 ? 16.197 -12.045 -12.434 1.00 85.31 106 GLU A O 1
ATOM 835 N N . VAL A 1 107 ? 14.985 -10.705 -11.110 1.00 90.50 107 VAL A N 1
ATOM 836 C CA . VAL A 1 107 ? 13.708 -10.880 -11.808 1.00 90.50 107 VAL A CA 1
ATOM 837 C C . VAL A 1 107 ? 13.270 -9.576 -12.459 1.00 90.50 107 VAL A C 1
ATOM 839 O O . VAL A 1 107 ? 13.641 -8.497 -12.013 1.00 90.50 107 VAL A O 1
ATOM 842 N N . GLU A 1 108 ? 12.461 -9.666 -13.512 1.00 90.62 108 GLU A N 1
ATOM 843 C CA . GLU A 1 108 ? 11.894 -8.485 -14.165 1.00 90.62 108 GLU A CA 1
ATOM 844 C C . GLU A 1 108 ? 10.934 -7.727 -13.229 1.00 90.62 108 GLU A C 1
ATOM 846 O O . GLU A 1 108 ? 10.217 -8.340 -12.429 1.00 90.62 108 GLU A O 1
ATOM 851 N N . GLU A 1 109 ? 10.872 -6.394 -13.372 1.00 89.38 109 GLU A N 1
ATOM 852 C CA . GLU A 1 109 ? 10.041 -5.513 -12.533 1.00 89.38 109 GLU A CA 1
ATOM 853 C C . GLU A 1 109 ? 8.589 -5.998 -12.454 1.00 89.38 109 GLU A C 1
ATOM 855 O O . GLU A 1 109 ? 8.034 -6.103 -11.360 1.00 89.38 109 GLU A O 1
ATOM 860 N N . GLY A 1 110 ? 7.990 -6.338 -13.600 1.00 91.69 110 GLY A N 1
ATOM 861 C CA . GLY A 1 110 ? 6.601 -6.793 -13.659 1.00 91.69 110 GLY A CA 1
ATOM 862 C C . GLY A 1 110 ? 6.365 -8.056 -12.832 1.00 91.69 110 GLY A C 1
ATOM 863 O O . GLY A 1 110 ? 5.451 -8.095 -12.015 1.00 91.69 110 GLY A O 1
ATOM 864 N N . VAL A 1 111 ? 7.247 -9.053 -12.953 1.00 93.31 111 VAL A N 1
ATOM 865 C CA . VAL A 1 111 ? 7.128 -10.327 -12.224 1.00 93.31 111 VAL A CA 1
ATOM 866 C C . VAL A 1 111 ? 7.186 -10.104 -10.713 1.00 93.31 111 VAL A C 1
ATOM 868 O O . VAL A 1 111 ? 6.391 -10.672 -9.960 1.00 93.31 111 VAL A O 1
ATOM 871 N N . TYR A 1 112 ? 8.113 -9.261 -10.259 1.00 93.56 112 TYR A N 1
ATOM 872 C CA . TYR A 1 112 ? 8.252 -8.937 -8.844 1.00 93.56 112 TYR A CA 1
ATOM 873 C C . TYR A 1 112 ? 7.035 -8.174 -8.310 1.00 93.56 112 TYR A C 1
ATOM 875 O O . TYR A 1 112 ? 6.453 -8.555 -7.290 1.00 93.56 112 TYR A O 1
ATOM 883 N N . ILE A 1 113 ? 6.653 -7.093 -8.994 1.00 93.75 113 ILE A N 1
ATOM 884 C CA . ILE A 1 113 ? 5.608 -6.179 -8.531 1.00 93.75 113 ILE A CA 1
ATOM 885 C C . ILE A 1 113 ? 4.242 -6.863 -8.530 1.00 93.75 113 ILE A C 1
ATOM 887 O O . ILE A 1 113 ? 3.494 -6.687 -7.569 1.00 93.75 113 ILE A O 1
ATOM 891 N N . ASP A 1 114 ? 3.938 -7.700 -9.520 1.00 94.19 114 ASP A N 1
ATOM 892 C CA . ASP A 1 114 ? 2.674 -8.441 -9.587 1.00 94.19 114 ASP A CA 1
ATOM 893 C C . ASP A 1 114 ? 2.501 -9.369 -8.387 1.00 94.19 114 ASP A C 1
ATOM 895 O O . ASP 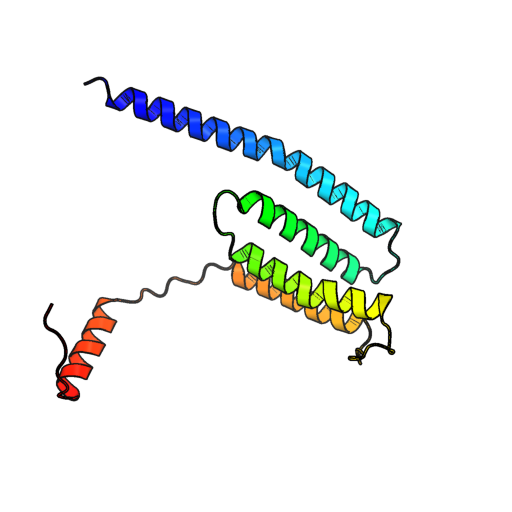A 1 114 ? 1.460 -9.372 -7.719 1.00 94.19 114 ASP A O 1
ATOM 899 N N . TYR A 1 115 ? 3.553 -10.125 -8.073 1.00 94.19 115 TYR A N 1
ATOM 900 C CA . TYR A 1 115 ? 3.554 -11.049 -6.948 1.00 94.19 115 TYR A CA 1
ATOM 901 C C . TYR A 1 115 ? 3.408 -10.315 -5.611 1.00 94.19 115 TYR A C 1
ATOM 903 O O . TYR A 1 115 ? 2.576 -10.667 -4.767 1.00 94.19 115 TYR A O 1
ATOM 911 N N . VAL A 1 116 ? 4.198 -9.259 -5.421 1.00 94.06 116 VAL A N 1
ATOM 912 C CA . VAL A 1 116 ? 4.200 -8.477 -4.186 1.00 94.06 116 VAL A CA 1
ATOM 913 C C . VAL A 1 116 ? 2.875 -7.755 -3.984 1.00 94.06 116 VAL A C 1
ATOM 915 O O . VAL A 1 116 ? 2.329 -7.789 -2.879 1.00 94.06 116 VAL A O 1
ATOM 918 N N . LEU A 1 117 ? 2.328 -7.119 -5.022 1.00 92.81 117 LEU A N 1
ATOM 919 C CA . LEU A 1 117 ? 1.095 -6.349 -4.901 1.00 92.81 117 LEU A CA 1
ATOM 920 C C . LEU A 1 117 ? -0.080 -7.256 -4.522 1.00 92.81 117 LEU A C 1
ATOM 922 O O . LEU A 1 117 ? -0.876 -6.889 -3.655 1.00 92.81 117 LEU A O 1
ATOM 926 N N . PHE A 1 118 ? -0.145 -8.470 -5.078 1.00 93.56 118 PHE A N 1
ATOM 927 C CA . PHE A 1 118 ? -1.127 -9.470 -4.659 1.00 93.56 118 PHE A CA 1
ATOM 928 C C . PHE A 1 118 ? -0.977 -9.832 -3.172 1.00 93.56 118 PHE A C 1
ATOM 930 O O . PHE A 1 118 ? -1.964 -9.853 -2.430 1.00 93.56 118 PHE A O 1
ATOM 937 N N . GLY A 1 119 ? 0.258 -10.039 -2.706 1.00 93.69 119 GLY A N 1
ATOM 938 C CA . GLY A 1 119 ? 0.558 -10.287 -1.293 1.00 93.69 119 GLY A CA 1
ATOM 939 C C . GLY A 1 119 ? 0.157 -9.127 -0.376 1.00 93.69 119 GLY A C 1
ATOM 940 O O . GLY A 1 119 ? -0.403 -9.347 0.700 1.00 93.69 119 GLY A O 1
ATOM 941 N N . ILE A 1 120 ? 0.372 -7.884 -0.810 1.00 93.69 120 ILE A N 1
ATOM 942 C CA . ILE A 1 120 ? -0.042 -6.685 -0.071 1.00 93.69 120 ILE A CA 1
ATOM 943 C C . ILE A 1 120 ? -1.565 -6.614 0.023 1.00 93.69 120 ILE A C 1
ATOM 945 O O . ILE A 1 120 ? -2.091 -6.402 1.113 1.00 93.69 120 ILE A O 1
ATOM 949 N N . VAL A 1 121 ? -2.288 -6.839 -1.077 1.00 92.44 121 VAL A N 1
ATOM 950 C CA . VAL A 1 121 ? -3.760 -6.851 -1.074 1.00 92.44 121 VAL A CA 1
ATOM 951 C C . VAL A 1 121 ? -4.289 -7.931 -0.131 1.00 92.44 121 VAL A C 1
ATOM 953 O O . VAL A 1 121 ? -5.154 -7.647 0.700 1.00 92.44 121 VAL A O 1
ATOM 956 N N . ALA A 1 122 ? -3.734 -9.143 -0.185 1.00 93.75 122 ALA A N 1
ATOM 957 C CA . ALA A 1 122 ? -4.095 -10.222 0.732 1.00 93.75 122 ALA A CA 1
ATOM 958 C C . ALA A 1 122 ? -3.807 -9.857 2.201 1.00 93.75 122 ALA A C 1
ATOM 960 O O . ALA A 1 122 ? -4.639 -10.110 3.074 1.00 93.75 122 ALA A O 1
ATOM 961 N N . SER A 1 123 ? -2.670 -9.211 2.478 1.00 92.12 123 SER A N 1
ATOM 962 C CA . SER A 1 123 ? -2.302 -8.728 3.816 1.00 92.12 123 SER A CA 1
ATOM 963 C C . SER A 1 123 ? -3.269 -7.660 4.329 1.00 92.12 123 SER A C 1
ATOM 965 O O . SER A 1 123 ? -3.747 -7.747 5.460 1.00 92.12 123 SER A O 1
ATOM 967 N N . ILE A 1 124 ? -3.634 -6.693 3.482 1.00 91.69 124 ILE A N 1
ATOM 968 C CA . ILE A 1 124 ? -4.632 -5.666 3.799 1.00 91.69 124 ILE A CA 1
ATOM 969 C C . ILE A 1 124 ? -5.959 -6.339 4.159 1.00 91.69 124 ILE A C 1
ATOM 971 O O . ILE A 1 124 ? -6.519 -6.057 5.217 1.00 91.69 124 ILE A O 1
ATO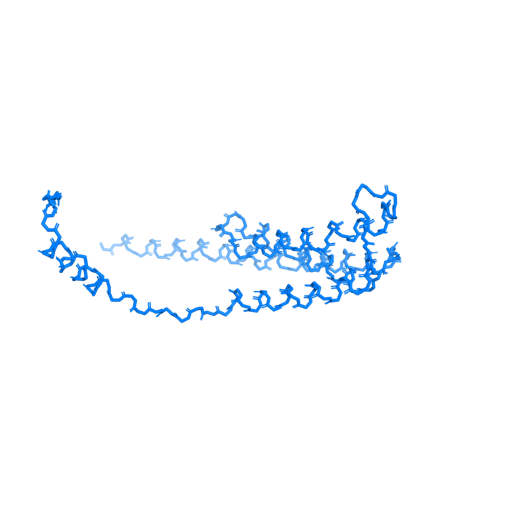M 975 N N . ILE A 1 125 ? -6.443 -7.273 3.335 1.00 91.69 125 ILE A N 1
ATOM 976 C CA . ILE A 1 125 ? -7.674 -8.022 3.623 1.00 91.69 125 ILE A CA 1
ATOM 977 C C . ILE A 1 125 ? -7.557 -8.733 4.978 1.00 91.69 125 ILE A C 1
ATOM 979 O O . ILE A 1 125 ? -8.437 -8.579 5.824 1.00 91.69 125 ILE A O 1
ATOM 983 N N . GLY A 1 126 ? -6.452 -9.438 5.229 1.00 90.31 126 GLY A N 1
ATOM 984 C CA . GLY A 1 126 ? -6.175 -10.107 6.502 1.00 90.31 126 GLY A CA 1
ATOM 985 C C . GLY A 1 126 ? -6.179 -9.166 7.710 1.00 90.31 126 GLY A C 1
ATOM 986 O O . GLY A 1 126 ? -6.689 -9.524 8.770 1.00 90.31 126 GLY A O 1
ATOM 987 N N . LEU A 1 127 ? -5.671 -7.945 7.547 1.00 89.00 127 LEU A N 1
ATOM 988 C CA . LEU A 1 127 ? -5.593 -6.936 8.601 1.00 89.00 127 LEU A CA 1
ATOM 989 C C . LEU A 1 127 ? -6.955 -6.307 8.928 1.00 89.00 127 LEU A C 1
ATOM 991 O O . LEU A 1 127 ? -7.218 -5.948 10.080 1.00 89.00 127 LEU A O 1
ATOM 995 N N . TYR A 1 128 ? -7.825 -6.160 7.926 1.00 86.31 128 TYR A N 1
ATOM 996 C CA . TYR A 1 128 ? -9.180 -5.632 8.107 1.00 86.31 128 TYR A CA 1
ATOM 997 C C . TYR A 1 128 ? -10.202 -6.712 8.486 1.00 86.31 128 TYR A C 1
ATOM 999 O O . TYR A 1 128 ? -11.267 -6.379 9.018 1.00 86.31 128 TYR A O 1
ATOM 1007 N N . LEU A 1 129 ? -9.883 -7.996 8.302 1.00 89.06 129 LEU A N 1
ATOM 1008 C CA . LEU A 1 129 ? -10.679 -9.094 8.838 1.00 89.06 129 LEU A CA 1
ATOM 1009 C C . LEU A 1 129 ? -10.648 -9.060 10.370 1.00 89.06 129 LEU A C 1
ATOM 1011 O O . LEU A 1 129 ? -9.605 -9.120 11.021 1.00 89.06 129 LEU A O 1
ATOM 1015 N N . LYS A 1 130 ? -11.834 -8.962 10.975 1.00 76.12 130 LYS A N 1
ATOM 1016 C CA . LYS A 1 130 ? -11.984 -8.973 12.429 1.00 76.12 130 LYS A CA 1
ATOM 1017 C C . LYS A 1 130 ? -11.574 -10.350 12.948 1.00 76.12 130 LYS A C 1
ATOM 1019 O O . LYS A 1 130 ? -12.340 -11.305 12.824 1.00 76.12 130 LYS A O 1
ATOM 1024 N N . ALA A 1 131 ? -10.384 -10.444 13.542 1.00 67.44 131 ALA A N 1
ATOM 1025 C CA . ALA A 1 131 ? -9.956 -11.645 14.245 1.00 67.44 131 ALA A CA 1
ATOM 1026 C C . ALA A 1 131 ? -11.043 -12.020 15.258 1.00 67.44 131 ALA A C 1
ATOM 1028 O O . ALA A 1 131 ? -11.415 -11.206 16.110 1.00 67.44 131 ALA A O 1
ATOM 1029 N N . ASN A 1 132 ? -11.603 -13.223 15.114 1.00 72.19 132 ASN A N 1
ATOM 1030 C CA . ASN A 1 132 ? -12.624 -13.722 16.021 1.00 72.19 132 ASN A CA 1
ATOM 1031 C C . ASN A 1 132 ? -12.037 -13.640 17.437 1.00 72.19 132 ASN A C 1
ATOM 1033 O O . ASN A 1 132 ? -10.994 -14.264 17.666 1.00 72.19 132 ASN A O 1
ATOM 1037 N N . PRO A 1 133 ? -12.611 -12.842 18.360 1.00 63.84 133 PRO A N 1
ATOM 1038 C CA . PRO A 1 133 ? -12.074 -12.735 19.700 1.00 63.84 133 PRO A CA 1
ATOM 1039 C C . PRO A 1 133 ? -12.226 -14.110 20.330 1.00 63.84 133 PRO A C 1
ATOM 1041 O O . PRO A 1 133 ? -13.303 -14.499 20.788 1.00 63.84 133 PRO A O 1
ATOM 1044 N N . ARG A 1 134 ? -11.140 -14.883 20.308 1.00 60.56 134 ARG A N 1
ATOM 1045 C CA . ARG A 1 134 ? -11.046 -16.119 21.063 1.00 60.56 134 ARG A CA 1
ATOM 1046 C C . ARG A 1 134 ? -11.345 -15.686 22.487 1.00 60.56 134 ARG A C 1
ATOM 1048 O O . ARG A 1 134 ? -10.610 -14.870 23.034 1.00 60.56 134 ARG A O 1
ATOM 1055 N N . LYS A 1 135 ? -12.467 -16.147 23.043 1.00 58.72 135 LYS A N 1
ATOM 1056 C CA . LYS A 1 135 ? -12.820 -15.894 24.438 1.00 58.72 135 LYS A CA 1
ATOM 1057 C C . LYS A 1 135 ? -11.745 -16.572 25.275 1.00 58.72 135 LYS A C 1
ATOM 1059 O O . LYS A 1 135 ? -11.862 -17.748 25.613 1.00 58.72 135 LYS A O 1
ATOM 1064 N N . THR A 1 136 ? -10.648 -15.872 25.533 1.00 61.91 136 THR A N 1
ATOM 1065 C CA . THR A 1 136 ? -9.637 -16.297 26.484 1.00 61.91 136 THR A CA 1
ATOM 1066 C C . THR A 1 136 ? -10.329 -16.227 27.824 1.00 61.91 136 THR A C 1
ATOM 1068 O O . THR A 1 136 ? -10.538 -15.160 28.392 1.00 61.91 136 THR A O 1
ATOM 1071 N N . ASN A 1 137 ? -10.795 -17.385 28.276 1.00 70.25 137 ASN A N 1
ATOM 1072 C CA . ASN A 1 137 ? -11.380 -17.533 29.587 1.00 70.25 137 ASN A CA 1
ATOM 1073 C C . ASN A 1 137 ? -10.229 -17.323 30.579 1.00 70.25 137 ASN A C 1
ATOM 1075 O O . ASN A 1 137 ? -9.448 -18.237 30.831 1.00 70.25 137 ASN A O 1
ATOM 1079 N N . VAL A 1 138 ? -10.049 -16.078 31.027 1.00 75.25 138 VAL A N 1
ATOM 1080 C CA . VAL A 1 138 ? -8.944 -15.647 31.898 1.00 75.25 138 VAL A CA 1
ATOM 1081 C C . VAL A 1 138 ? -8.889 -16.529 33.147 1.00 75.25 138 VAL A C 1
ATOM 1083 O O . VAL A 1 138 ? -7.812 -16.944 33.564 1.00 75.25 138 VAL A O 1
ATOM 1086 N N . THR A 1 139 ? -10.055 -16.934 33.648 1.00 75.31 139 THR A N 1
ATOM 1087 C CA . THR A 1 139 ? -10.239 -17.924 34.715 1.00 75.31 139 THR A CA 1
ATOM 1088 C C . THR A 1 139 ? -9.558 -19.258 34.407 1.00 75.31 139 THR A C 1
ATOM 1090 O O . THR A 1 139 ? -8.812 -19.762 35.234 1.00 75.31 139 THR A O 1
ATOM 1093 N N . ALA A 1 140 ? -9.677 -19.778 33.182 1.00 75.81 140 ALA A N 1
ATOM 1094 C CA . ALA A 1 140 ? -9.011 -21.019 32.779 1.00 75.81 140 ALA A CA 1
ATOM 1095 C C . ALA A 1 140 ? -7.477 -20.886 32.678 1.00 75.81 140 ALA A C 1
ATOM 1097 O O . ALA A 1 140 ? -6.760 -21.875 32.833 1.00 75.81 140 ALA A O 1
ATOM 1098 N N . ILE A 1 141 ? -6.953 -19.683 32.414 1.00 78.19 141 ILE A N 1
ATOM 1099 C CA . ILE A 1 141 ? -5.505 -19.416 32.434 1.00 78.19 141 ILE A CA 1
ATOM 1100 C C . ILE A 1 141 ? -5.011 -19.352 33.881 1.00 78.19 141 ILE A C 1
ATOM 1102 O O . ILE A 1 141 ? -4.013 -19.9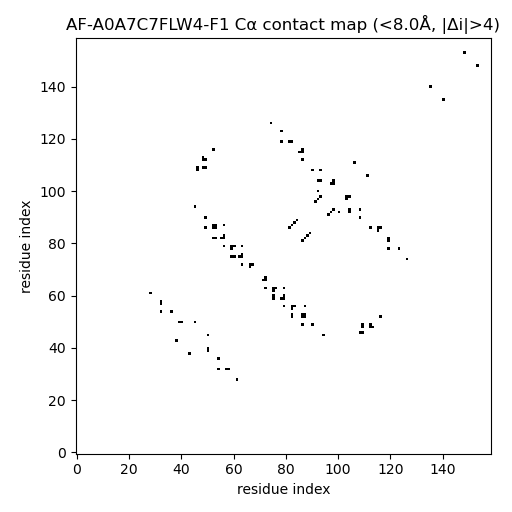92 34.209 1.00 78.19 141 ILE A O 1
ATOM 1106 N N . ILE A 1 142 ? -5.735 -18.646 34.752 1.00 80.94 142 ILE A N 1
ATOM 1107 C CA . ILE A 1 142 ? -5.437 -18.561 36.187 1.00 80.94 142 ILE A CA 1
ATOM 1108 C C . ILE A 1 142 ? -5.471 -19.957 36.820 1.00 80.94 142 ILE A C 1
ATOM 1110 O O . ILE A 1 142 ? -4.541 -20.318 37.539 1.00 80.94 142 ILE A O 1
ATOM 1114 N N . ASP A 1 143 ? -6.467 -20.779 36.490 1.00 81.00 143 ASP A N 1
ATOM 1115 C CA . ASP A 1 143 ? -6.582 -22.148 36.996 1.00 81.00 143 ASP A CA 1
ATOM 1116 C C . ASP A 1 143 ? -5.449 -23.048 36.492 1.00 81.00 143 ASP A C 1
ATOM 1118 O O . ASP A 1 143 ? -4.881 -23.813 37.271 1.00 81.00 143 ASP A O 1
ATOM 1122 N N . LYS A 1 144 ? -5.034 -22.917 35.224 1.00 79.81 144 LYS A N 1
ATOM 1123 C CA . LYS A 1 144 ? -3.860 -23.637 34.699 1.00 79.81 144 LYS A CA 1
ATOM 1124 C C . LYS A 1 144 ? -2.563 -23.216 35.386 1.00 79.81 144 LYS A C 1
ATOM 1126 O O . LYS A 1 144 ? -1.733 -24.079 35.678 1.00 79.81 144 LYS A O 1
ATOM 1131 N N . ILE A 1 145 ? -2.387 -21.927 35.674 1.00 78.62 145 ILE A N 1
ATOM 1132 C CA . ILE A 1 145 ? -1.227 -21.418 36.420 1.00 78.62 145 ILE A CA 1
ATOM 1133 C C . ILE A 1 145 ? -1.266 -21.936 37.864 1.00 78.62 145 ILE A C 1
ATOM 1135 O O . ILE A 1 145 ? -0.253 -22.415 38.372 1.00 78.62 145 ILE A O 1
ATOM 1139 N N . ARG A 1 146 ? -2.440 -21.936 38.508 1.00 74.88 146 ARG A N 1
ATOM 1140 C CA . ARG A 1 146 ? -2.639 -22.443 39.873 1.00 74.88 146 ARG A CA 1
ATOM 1141 C C . ARG A 1 146 ? -2.377 -23.946 39.975 1.00 74.88 146 ARG A C 1
ATOM 1143 O O . ARG A 1 146 ? -1.645 -24.367 40.865 1.00 74.88 146 ARG A O 1
ATOM 1150 N N . MET A 1 147 ? -2.900 -24.752 39.052 1.00 74.25 147 MET A N 1
ATOM 1151 C CA . MET A 1 147 ? -2.647 -26.199 39.025 1.00 74.25 147 MET A CA 1
ATOM 1152 C C . MET A 1 147 ? -1.186 -26.527 38.701 1.00 74.25 147 MET A C 1
ATOM 1154 O O . MET A 1 147 ? -0.609 -27.427 39.307 1.00 74.25 147 MET A O 1
ATOM 1158 N N . SER A 1 148 ? -0.551 -25.760 37.810 1.00 67.88 148 SER A N 1
ATOM 1159 C CA . SER A 1 148 ? 0.884 -25.906 37.525 1.00 67.88 148 SER A CA 1
ATOM 1160 C C . SER A 1 148 ? 1.752 -25.523 38.729 1.00 67.88 148 SER A C 1
ATOM 1162 O O . SER A 1 148 ? 2.810 -26.113 38.934 1.00 67.88 148 SER A O 1
ATOM 1164 N N . ARG A 1 149 ? 1.290 -24.585 39.568 1.00 67.31 149 ARG A N 1
ATOM 1165 C CA . ARG A 1 149 ? 1.941 -24.185 40.825 1.00 67.31 149 ARG A CA 1
ATOM 1166 C C . ARG A 1 149 ? 1.866 -25.279 41.893 1.00 67.31 149 ARG A C 1
ATOM 1168 O O . ARG A 1 149 ? 2.885 -25.569 42.512 1.00 67.31 149 ARG A O 1
ATOM 1175 N N . VAL A 1 150 ? 0.703 -25.918 42.062 1.00 66.38 150 VAL A N 1
ATOM 1176 C CA . VAL A 1 150 ? 0.514 -27.061 42.983 1.00 66.38 150 VAL A CA 1
ATOM 1177 C C . VAL A 1 150 ? 1.376 -28.255 42.567 1.00 66.38 150 VAL A C 1
ATOM 1179 O O . VAL A 1 150 ? 1.941 -28.934 43.416 1.00 66.38 150 VAL A O 1
ATOM 1182 N N . LYS A 1 151 ? 1.534 -28.481 41.258 1.00 65.62 151 LYS A N 1
ATOM 1183 C CA . LYS A 1 151 ? 2.328 -29.596 40.728 1.00 65.62 151 LYS A CA 1
ATOM 1184 C C . LYS A 1 151 ? 3.848 -29.391 40.845 1.00 65.62 151 LYS A C 1
ATOM 1186 O O . LYS A 1 151 ? 4.572 -30.377 40.907 1.00 65.62 151 LYS A O 1
ATOM 1191 N N . ASN A 1 152 ? 4.330 -28.142 40.887 1.00 68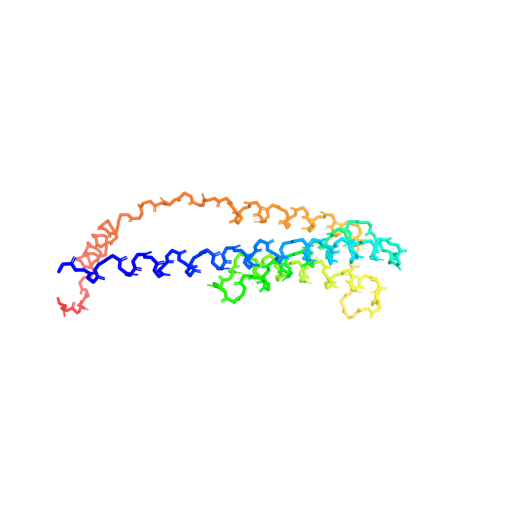.06 152 ASN A N 1
ATOM 1192 C CA . ASN A 1 152 ? 5.763 -27.821 40.781 1.00 68.06 152 ASN A CA 1
ATOM 1193 C C . ASN A 1 152 ? 6.428 -27.269 42.059 1.00 68.06 152 ASN A C 1
ATOM 1195 O O . ASN A 1 152 ? 7.596 -26.896 41.983 1.00 68.06 152 ASN A O 1
ATOM 1199 N N . ASN A 1 153 ? 5.742 -27.207 43.210 1.00 59.72 153 ASN A N 1
ATOM 1200 C CA . ASN A 1 153 ? 6.321 -26.870 44.530 1.00 59.72 153 ASN A CA 1
ATOM 1201 C C . ASN A 1 153 ? 7.307 -25.671 44.556 1.00 59.72 153 ASN A C 1
ATOM 1203 O O . ASN A 1 153 ? 8.267 -25.657 45.324 1.00 59.72 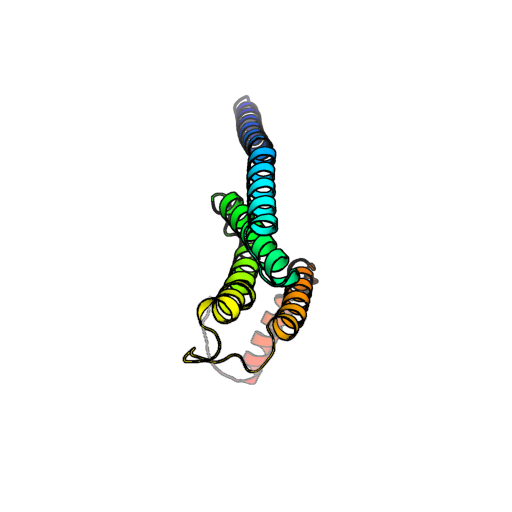153 ASN A O 1
ATOM 1207 N N . LYS A 1 154 ? 7.089 -24.635 43.730 1.00 62.19 154 LYS A N 1
ATOM 1208 C CA . LYS A 1 154 ? 7.899 -23.403 43.741 1.00 62.19 154 LYS A CA 1
ATOM 1209 C C . LYS A 1 154 ? 7.088 -22.221 44.285 1.00 62.19 154 LYS A C 1
ATOM 1211 O O . LYS A 1 154 ? 6.003 -21.908 43.792 1.00 62.19 154 LYS A O 1
ATOM 1216 N N . LEU A 1 155 ? 7.625 -21.613 45.346 1.00 65.44 155 LEU A N 1
ATOM 1217 C CA . LEU A 1 155 ? 7.085 -20.475 46.101 1.00 65.44 155 LEU A CA 1
ATOM 1218 C C . LEU A 1 155 ? 7.085 -19.177 45.271 1.00 65.44 155 LEU A C 1
ATOM 1220 O O . LEU A 1 155 ? 8.037 -18.911 44.543 1.00 65.44 155 LEU A O 1
ATOM 1224 N N . GLY A 1 156 ? 6.039 -18.351 45.425 1.00 58.88 156 GLY A N 1
ATOM 1225 C CA . GLY A 1 156 ? 5.960 -17.020 44.807 1.00 58.88 156 GLY A CA 1
ATOM 1226 C C . GLY A 1 156 ? 4.684 -16.217 45.120 1.00 58.88 156 GLY A C 1
ATOM 1227 O O . GLY A 1 156 ? 3.599 -16.613 44.705 1.00 58.88 156 GLY A O 1
ATOM 1228 N N . ILE A 1 157 ? 4.894 -15.110 45.848 1.00 57.06 157 ILE A N 1
ATOM 1229 C CA . ILE A 1 157 ? 4.114 -13.877 46.128 1.00 57.06 157 ILE A CA 1
ATOM 1230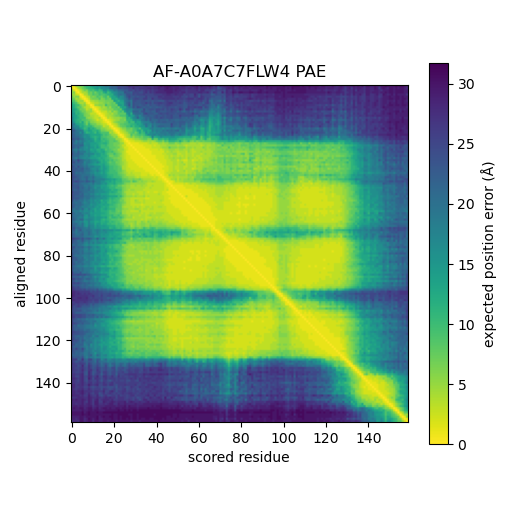 C C . ILE A 1 157 ? 2.631 -14.010 46.536 1.00 57.06 157 ILE A C 1
ATOM 1232 O O . ILE A 1 157 ? 1.767 -14.410 45.758 1.00 57.06 157 ILE A O 1
ATOM 1236 N N . SER A 1 158 ? 2.370 -13.615 47.787 1.00 47.06 158 SER A N 1
ATOM 1237 C CA . SER A 1 158 ? 1.056 -13.262 48.333 1.00 47.06 158 SER A CA 1
ATOM 1238 C C . SER A 1 158 ? 0.751 -11.817 47.941 1.00 47.06 158 SER A C 1
ATOM 1240 O O . SER A 1 158 ? 1.540 -10.933 48.271 1.00 47.06 158 SER A O 1
ATOM 1242 N N . LEU A 1 159 ? -0.358 -11.600 47.239 1.00 42.31 159 LEU A N 1
ATOM 1243 C CA . LEU A 1 159 ? -0.999 -10.297 47.052 1.00 42.31 159 LEU A CA 1
ATOM 1244 C C . LEU A 1 159 ? -2.306 -10.318 47.840 1.00 42.31 159 LEU A C 1
ATOM 1246 O O . LEU A 1 159 ? -2.998 -11.359 47.741 1.00 42.31 159 LEU A O 1
#

Foldseek 3Di:
DPPVVVVVVVVVVVVVVVVVVLVVCVVVLVVVLVVVLVCCVPPPPDDPLLSVLVSVLSNLVVVCVVCVVPDNPPLSVVLNVLSCVQRVVVRCCVPPVACVDPDHDPDDPCVSSVVSVVVSVVVNVVSPPDDDPPPPVVVVVVVVVVVVCVVPVDDDDDD

Sequence (159 aa):
MSVFGMNKLSANSANRINNNAAVANLPLISLITLLFSLWIFLFVDIYIISKLGIILCVITALKFVDVLGRAIPIRELIVLLMLLQLVVAPVISYNYFGNESYYPMEVEEGVYIDYVLFGIVASIIGLYLKANPRKTNVTAIIDKIRMSRVKNNKLGISL

Radius of gyration: 25.23 Å; Cα contacts (8 Å, |Δi|>4): 71; chains: 1; bounding box: 56×52×66 Å

Mean predicted aligned error: 13.44 Å

Solvent-accessible surface area (backbone atoms only — not comparable to full-atom values): 9402 Å² total; per-residue (Å²): 141,67,73,75,60,58,56,56,54,54,53,52,49,56,52,50,52,55,49,52,55,56,60,63,47,49,63,54,54,53,48,54,53,50,53,52,46,51,48,48,67,76,74,49,94,64,61,71,67,58,53,52,45,51,46,52,32,51,54,35,47,53,54,37,57,72,36,56,84,80,49,85,53,63,66,43,48,53,54,33,53,49,33,46,63,67,39,49,48,50,54,47,40,62,76,75,43,42,79,80,33,98,72,52,72,93,63,59,68,67,66,52,47,57,55,46,51,54,52,49,52,52,49,51,52,60,69,69,48,78,74,77,79,72,80,73,54,61,66,62,52,53,49,51,53,52,53,52,40,72,73,59,82,64,89,82,83,90,129